Protein AF-A0A7Y6QL72-F1 (afdb_monomer_lite)

Structure (mmCIF, N/CA/C/O backbone):
data_AF-A0A7Y6QL72-F1
#
_entry.id   AF-A0A7Y6QL72-F1
#
loop_
_atom_site.group_PDB
_atom_site.id
_atom_site.type_symbol
_atom_site.label_atom_id
_atom_site.label_alt_id
_atom_site.label_comp_id
_atom_site.label_asym_id
_atom_site.label_entity_id
_atom_site.label_seq_id
_atom_site.pdbx_PDB_ins_code
_atom_site.Cartn_x
_atom_site.Cartn_y
_atom_site.Cartn_z
_atom_site.occupancy
_atom_site.B_iso_or_equiv
_atom_site.auth_seq_id
_atom_site.auth_comp_id
_atom_site.auth_asym_id
_atom_site.auth_atom_id
_atom_site.pdbx_PDB_model_num
ATOM 1 N N . MET A 1 1 ? -17.800 8.953 62.921 1.00 77.06 1 MET A N 1
ATOM 2 C CA . MET A 1 1 ? -18.820 8.372 62.031 1.00 77.06 1 MET A CA 1
ATOM 3 C C . MET A 1 1 ? -20.168 8.991 62.327 1.00 77.06 1 MET A C 1
ATOM 5 O O . MET A 1 1 ? -20.870 8.577 63.242 1.00 77.06 1 MET A O 1
ATOM 9 N N . THR A 1 2 ? -20.476 10.042 61.578 1.00 96.38 2 THR A N 1
ATOM 10 C CA . THR A 1 2 ? -21.718 10.819 61.623 1.00 96.38 2 THR A CA 1
ATOM 11 C C . THR A 1 2 ? -22.537 10.579 60.353 1.00 96.38 2 THR A C 1
ATOM 13 O O . THR A 1 2 ? -22.007 10.120 59.341 1.00 96.38 2 THR A O 1
ATOM 16 N N . LEU A 1 3 ? -23.832 10.913 60.375 1.00 88.50 3 LEU A N 1
ATOM 17 C CA . LEU A 1 3 ? -24.702 10.794 59.197 1.00 88.50 3 LEU A CA 1
ATOM 18 C C . LEU A 1 3 ? -24.156 11.595 58.000 1.00 88.50 3 LEU A C 1
ATOM 20 O O . LEU A 1 3 ? -24.228 11.126 56.868 1.00 88.50 3 LEU A O 1
ATOM 24 N N . VAL A 1 4 ? -23.543 12.758 58.253 1.00 93.75 4 VAL A N 1
ATOM 25 C CA . VAL A 1 4 ? -22.937 13.589 57.202 1.00 93.75 4 VAL A CA 1
ATOM 26 C C . VAL A 1 4 ? -21.701 12.936 56.573 1.00 93.75 4 VAL A C 1
ATOM 28 O O . VAL A 1 4 ? -21.557 12.981 55.355 1.00 93.75 4 VAL A O 1
ATOM 31 N N . GLU A 1 5 ? -20.857 12.253 57.355 1.00 93.94 5 GLU A N 1
ATOM 32 C CA . GLU A 1 5 ? -19.706 11.506 56.816 1.00 93.94 5 GLU A CA 1
ATOM 33 C C . GLU A 1 5 ? -20.151 10.389 55.860 1.00 93.94 5 GLU A C 1
ATOM 35 O O . GLU A 1 5 ? -19.559 10.219 54.795 1.00 93.94 5 GLU A O 1
ATOM 40 N N . LEU A 1 6 ? -21.221 9.662 56.199 1.00 91.50 6 LEU A N 1
ATOM 41 C CA . LEU A 1 6 ? -21.742 8.573 55.365 1.00 91.50 6 LEU A CA 1
ATOM 42 C C . LEU A 1 6 ? -22.313 9.092 54.036 1.00 91.50 6 LEU A C 1
ATOM 44 O O . LEU A 1 6 ? -22.075 8.501 52.982 1.00 91.50 6 LEU A O 1
ATOM 48 N N . VAL A 1 7 ? -23.019 10.225 54.076 1.00 93.62 7 VAL A N 1
ATOM 49 C CA . VAL A 1 7 ? -23.587 10.870 52.883 1.00 93.62 7 VAL A CA 1
ATOM 50 C C . VAL A 1 7 ? -22.487 11.372 51.946 1.00 93.62 7 VAL A C 1
ATOM 52 O O . VAL A 1 7 ? -22.557 11.154 50.738 1.00 93.62 7 VAL A O 1
ATOM 55 N N . VAL A 1 8 ? -21.439 12.000 52.481 1.00 94.31 8 VAL A N 1
ATOM 56 C CA . VAL A 1 8 ? -20.317 12.479 51.660 1.00 94.31 8 VAL A CA 1
ATOM 57 C C . VAL A 1 8 ? -19.545 11.303 51.051 1.00 94.31 8 VAL A C 1
ATOM 59 O O . VAL A 1 8 ? -19.192 11.354 49.873 1.00 94.31 8 VAL A O 1
ATOM 62 N N . ALA A 1 9 ? -19.359 10.206 51.792 1.00 93.88 9 ALA A N 1
ATOM 63 C CA . ALA A 1 9 ? -18.692 9.009 51.282 1.00 93.88 9 ALA A CA 1
ATOM 64 C C . ALA A 1 9 ? -19.430 8.379 50.084 1.00 93.88 9 ALA A C 1
ATOM 66 O O . ALA A 1 9 ? -18.799 8.087 49.066 1.00 93.88 9 ALA A O 1
ATOM 67 N N . MET A 1 10 ? -20.759 8.217 50.151 1.00 92.19 10 MET A N 1
ATOM 68 C CA . MET A 1 10 ? -21.526 7.665 49.022 1.00 92.19 10 MET A CA 1
ATOM 69 C C . MET A 1 10 ? -21.508 8.585 47.793 1.00 92.19 10 MET A C 1
ATOM 71 O O . MET A 1 10 ? -21.433 8.094 46.667 1.00 92.19 10 MET A O 1
ATOM 75 N N . VAL A 1 11 ? -21.517 9.909 47.995 1.00 95.88 11 VAL A N 1
ATOM 76 C CA . VAL A 1 11 ? -21.434 10.884 46.898 1.00 95.88 11 VAL A CA 1
ATOM 77 C C . VAL A 1 11 ? -20.092 10.758 46.184 1.00 95.88 11 VAL A C 1
ATOM 79 O O . VAL A 1 11 ? -20.079 10.626 44.962 1.00 95.88 11 VAL A O 1
ATOM 82 N N . ILE A 1 12 ? -18.981 10.723 46.929 1.00 95.31 12 ILE A N 1
ATOM 83 C CA . ILE A 1 12 ? -17.627 10.593 46.366 1.00 95.31 12 ILE A CA 1
ATOM 84 C C . ILE A 1 12 ? -17.487 9.294 45.565 1.00 95.31 12 ILE A C 1
ATOM 86 O O . ILE A 1 12 ? -16.970 9.317 44.446 1.00 95.31 12 ILE A O 1
ATOM 90 N N . ILE A 1 13 ? -17.972 8.168 46.096 1.00 95.31 13 ILE A N 1
ATOM 91 C CA . ILE A 1 13 ? -17.936 6.882 45.384 1.00 95.31 13 ILE A CA 1
ATOM 92 C C . ILE A 1 13 ? -18.795 6.947 44.113 1.00 95.31 13 ILE A C 1
ATOM 94 O O . ILE A 1 13 ? -18.364 6.466 43.067 1.00 95.31 13 ILE A O 1
ATOM 98 N N . GLY A 1 14 ? -19.962 7.596 44.170 1.00 95.56 14 GLY A N 1
ATOM 99 C CA . GLY A 1 14 ? -20.851 7.776 43.023 1.00 95.56 14 GLY A CA 1
ATOM 100 C C . GLY A 1 14 ? -20.203 8.545 41.868 1.00 95.56 14 GLY A C 1
ATOM 101 O O . GLY A 1 14 ? -20.188 8.050 40.740 1.00 95.56 14 GLY A O 1
ATOM 102 N N . VAL A 1 15 ? -19.610 9.717 42.135 1.00 94.38 15 VAL A N 1
ATOM 103 C CA . VAL A 1 15 ? -18.913 10.483 41.080 1.00 94.38 15 VAL A CA 1
ATOM 104 C C . VAL A 1 15 ? -17.644 9.785 40.592 1.00 94.38 15 VAL A C 1
ATOM 106 O O . VAL A 1 15 ? -17.348 9.830 39.398 1.00 94.38 15 VAL A O 1
ATOM 109 N N . SER A 1 16 ? -16.932 9.077 41.473 1.00 95.31 16 SER A N 1
ATOM 110 C CA . SER A 1 16 ? -15.744 8.302 41.089 1.00 95.31 16 SER A CA 1
ATOM 111 C C . SER A 1 16 ? -16.103 7.161 40.134 1.00 95.31 16 SER A C 1
ATOM 113 O O . SER A 1 16 ? -15.466 6.996 39.095 1.00 95.31 16 SER A O 1
ATOM 115 N N . LEU A 1 17 ? -17.161 6.403 40.440 1.00 94.44 17 LEU A N 1
ATOM 116 C CA . LEU A 1 17 ? -17.626 5.299 39.602 1.00 94.44 17 LEU A CA 1
ATOM 117 C C . LEU A 1 17 ? -18.143 5.791 38.243 1.00 94.44 17 LEU A C 1
ATOM 119 O O . LEU A 1 17 ? -17.831 5.186 37.218 1.00 94.44 17 LEU A O 1
ATOM 123 N N . ALA A 1 18 ?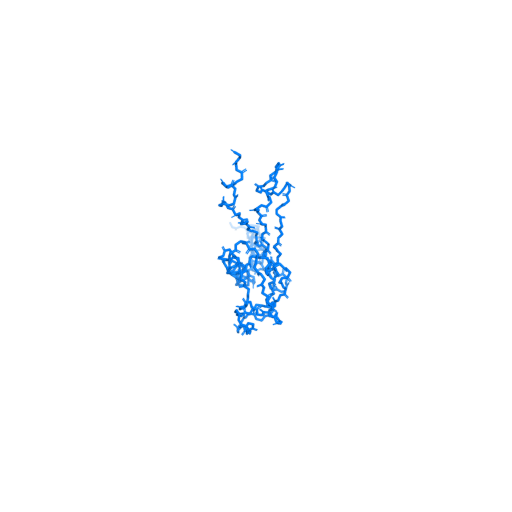 -18.872 6.911 38.214 1.00 93.56 18 ALA A N 1
ATOM 124 C CA . ALA A 1 18 ? -19.322 7.530 36.966 1.00 93.56 18 ALA A CA 1
ATOM 125 C C . ALA A 1 18 ? -18.138 7.935 36.065 1.00 93.56 18 ALA A C 1
ATOM 127 O O . ALA A 1 18 ? -18.172 7.710 34.851 1.00 93.56 18 ALA A O 1
ATOM 128 N N . GLY A 1 19 ? -17.061 8.464 36.657 1.00 91.81 19 GLY A N 1
ATOM 129 C CA . GLY A 1 19 ? -15.823 8.775 35.940 1.00 91.81 19 GLY A CA 1
ATOM 130 C C . GLY A 1 19 ? -15.151 7.535 35.338 1.00 91.81 19 GLY A C 1
ATOM 131 O O . GLY A 1 19 ? -14.802 7.536 34.156 1.00 91.81 19 GLY A O 1
ATOM 132 N N . VAL A 1 20 ? -15.028 6.450 36.112 1.00 93.00 20 VAL A N 1
ATOM 133 C CA . VAL A 1 20 ? -14.416 5.186 35.652 1.00 93.00 20 VAL A CA 1
ATOM 134 C C . VAL A 1 20 ? -15.220 4.545 34.521 1.00 93.00 20 VAL A C 1
ATOM 136 O O . VAL A 1 20 ? -14.642 4.142 33.513 1.00 93.00 20 VAL A O 1
ATOM 139 N N . LEU A 1 21 ? -16.548 4.484 34.649 1.00 89.06 21 LEU A N 1
ATOM 140 C CA . LEU A 1 21 ? -17.418 3.912 33.617 1.00 89.06 21 LEU A CA 1
ATOM 141 C C . LEU A 1 21 ? -17.337 4.700 32.301 1.00 89.06 21 LEU A C 1
ATOM 143 O O . LEU A 1 21 ? -17.309 4.099 31.228 1.00 89.06 21 LEU A O 1
ATOM 147 N N . THR A 1 22 ? -17.224 6.029 32.378 1.00 90.38 22 THR A N 1
ATOM 148 C CA . THR A 1 22 ? -17.048 6.887 31.195 1.00 90.38 22 THR A CA 1
ATOM 149 C C . THR A 1 22 ? -15.713 6.606 30.496 1.00 90.38 22 THR A C 1
ATOM 151 O O . THR A 1 22 ? -15.675 6.418 29.280 1.00 90.38 22 THR A O 1
ATOM 154 N N . ALA A 1 23 ? -14.616 6.504 31.253 1.00 84.69 23 ALA A N 1
ATOM 155 C CA . ALA A 1 23 ? -13.307 6.154 30.699 1.00 84.69 23 ALA A CA 1
ATOM 156 C C . ALA A 1 23 ? -13.295 4.745 30.071 1.00 84.69 23 ALA A C 1
ATOM 158 O O . ALA A 1 23 ? -12.746 4.554 28.984 1.00 84.69 23 ALA A O 1
ATOM 159 N N . PHE A 1 24 ? -13.949 3.772 30.715 1.00 84.81 24 PHE A N 1
ATOM 160 C CA . PHE A 1 24 ? -14.048 2.394 30.225 1.00 84.81 24 PHE A CA 1
ATOM 161 C C . PHE A 1 24 ? -14.883 2.278 28.939 1.00 84.81 24 PHE A C 1
ATOM 163 O O . PHE A 1 24 ? -14.503 1.565 28.006 1.00 84.81 24 PHE A O 1
ATOM 170 N N . SER A 1 25 ? -15.994 3.016 28.856 1.00 80.56 25 SER A N 1
ATOM 171 C CA . SER A 1 25 ? -16.827 3.081 27.651 1.00 80.56 25 SER A CA 1
ATOM 172 C C . SER A 1 25 ? -16.036 3.622 26.458 1.00 80.56 25 SER A C 1
ATOM 174 O O . SER A 1 25 ? -16.055 3.025 25.382 1.00 80.56 25 SER A O 1
ATOM 176 N N . ASN A 1 26 ? -15.273 4.701 26.658 1.00 77.88 26 ASN A N 1
ATOM 177 C CA . ASN A 1 26 ? -14.446 5.286 25.601 1.00 77.88 26 ASN A CA 1
ATOM 178 C C . ASN A 1 26 ? -13.379 4.300 25.096 1.00 77.88 26 ASN A C 1
ATOM 180 O O . ASN A 1 26 ? -13.229 4.131 23.887 1.00 77.88 26 ASN A O 1
ATOM 184 N N . ALA A 1 27 ? -12.703 3.587 26.001 1.00 70.88 27 ALA A N 1
ATOM 185 C CA . ALA A 1 27 ? -11.704 2.579 25.639 1.00 70.88 27 ALA A CA 1
ATOM 186 C C . ALA A 1 27 ? -12.295 1.385 24.857 1.00 70.88 27 ALA A C 1
ATOM 188 O O . ALA A 1 27 ? -11.633 0.822 23.985 1.00 70.88 27 ALA A O 1
ATOM 189 N N . SER A 1 28 ? -13.550 1.012 25.126 1.00 68.38 28 SER A N 1
ATOM 190 C CA . SER A 1 28 ? -14.226 -0.088 24.423 1.00 68.38 28 SER A CA 1
ATOM 191 C C . SER A 1 28 ? -14.625 0.295 22.991 1.00 68.38 28 SER A C 1
ATOM 193 O O . SER A 1 28 ? -14.524 -0.525 22.080 1.00 68.38 28 SER A O 1
ATOM 195 N N . THR A 1 29 ? -15.030 1.549 22.761 1.00 63.12 29 THR A N 1
ATOM 196 C CA . THR A 1 29 ? -15.474 2.008 21.429 1.00 63.12 29 THR A CA 1
ATOM 197 C C . THR A 1 29 ? -14.348 2.122 20.400 1.00 63.12 29 THR A C 1
ATOM 199 O O . THR A 1 29 ? -14.554 1.774 19.241 1.00 63.12 29 THR A O 1
ATOM 202 N N . THR A 1 30 ? -13.137 2.519 20.801 1.00 64.50 30 THR A N 1
ATOM 203 C CA . THR A 1 30 ? -11.967 2.598 19.905 1.00 64.50 30 THR A CA 1
ATOM 204 C C . THR A 1 30 ? -11.346 1.234 19.577 1.00 64.50 30 THR A C 1
ATOM 206 O O . THR A 1 30 ? -10.428 1.160 18.763 1.00 64.50 30 THR A O 1
ATOM 209 N N . SER A 1 31 ? -11.842 0.150 20.184 1.00 56.91 31 SER A N 1
ATOM 210 C CA . SER A 1 31 ? -11.241 -1.190 20.128 1.00 56.91 31 SER A CA 1
ATOM 211 C C . SER A 1 31 ? -11.875 -2.141 19.107 1.00 56.91 31 SER A C 1
ATOM 213 O O . SER A 1 31 ? -11.507 -3.312 19.068 1.00 56.91 31 SER A O 1
ATOM 215 N N . THR A 1 32 ? -12.840 -1.700 18.299 1.00 59.69 32 THR A N 1
ATOM 216 C CA . THR A 1 32 ? -13.667 -2.640 17.522 1.00 59.69 32 THR A CA 1
ATOM 217 C C . THR A 1 32 ? -13.037 -3.178 16.244 1.00 59.69 32 THR A C 1
ATOM 219 O O . THR A 1 32 ?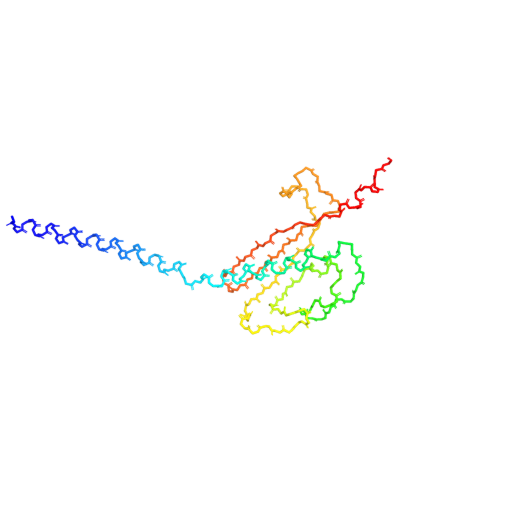 -13.572 -4.152 15.725 1.00 59.69 32 THR A O 1
ATOM 222 N N . ASP A 1 33 ? -11.896 -2.658 15.768 1.00 73.38 33 ASP A N 1
ATOM 223 C CA . ASP A 1 33 ? -11.265 -3.282 14.597 1.00 73.38 33 ASP A CA 1
ATOM 224 C C . ASP A 1 33 ? -9.727 -3.207 14.473 1.00 73.38 33 ASP A C 1
ATOM 226 O O . ASP A 1 33 ? -9.173 -2.741 13.470 1.00 73.38 33 ASP A O 1
ATOM 230 N N . PRO A 1 34 ? -8.975 -3.685 15.481 1.00 82.19 34 PRO A N 1
ATOM 231 C CA . PRO A 1 34 ? -7.525 -3.811 15.357 1.00 82.19 34 PRO A CA 1
ATOM 232 C C . PRO A 1 34 ? -7.113 -4.818 14.268 1.00 82.19 34 PRO A C 1
ATOM 234 O O . PRO A 1 34 ? -6.006 -4.717 13.740 1.00 82.19 34 PRO A O 1
ATOM 237 N N . MET A 1 35 ? -7.977 -5.777 13.918 1.00 88.25 35 MET A N 1
ATOM 238 C CA . MET A 1 35 ? -7.681 -6.806 12.923 1.00 88.25 35 MET A CA 1
ATOM 239 C C . MET A 1 35 ? -7.714 -6.238 11.501 1.00 88.25 35 MET A C 1
ATOM 241 O O . MET A 1 35 ? -6.733 -6.408 10.776 1.00 88.25 35 MET A O 1
ATOM 245 N N . VAL A 1 36 ? -8.770 -5.510 11.115 1.00 91.19 36 VAL A N 1
ATOM 246 C CA . VAL A 1 36 ? -8.869 -4.917 9.773 1.00 91.19 36 VAL A CA 1
ATOM 247 C C . VAL A 1 36 ? -7.750 -3.913 9.543 1.00 91.19 36 VAL A C 1
ATOM 249 O O . VAL A 1 36 ? -7.182 -3.911 8.455 1.00 91.19 36 VAL A O 1
ATOM 252 N N . ILE A 1 37 ? -7.353 -3.133 10.557 1.00 90.56 37 ILE A N 1
ATOM 253 C CA . ILE A 1 37 ? -6.211 -2.210 10.445 1.00 90.56 37 ILE A CA 1
ATOM 254 C C . ILE A 1 37 ? -4.920 -2.973 10.123 1.00 90.56 37 ILE A C 1
ATOM 256 O O . ILE A 1 37 ? -4.196 -2.609 9.199 1.00 90.56 37 ILE A O 1
ATOM 260 N N . LYS A 1 38 ? -4.632 -4.060 10.848 1.00 93.69 38 LYS A N 1
ATOM 261 C CA . LYS A 1 38 ? -3.449 -4.884 10.562 1.00 93.69 38 LYS A CA 1
ATOM 262 C C . LYS A 1 38 ? -3.516 -5.517 9.179 1.00 93.69 38 LYS A C 1
ATOM 264 O O . LYS A 1 38 ? -2.496 -5.596 8.505 1.00 93.69 38 LYS A O 1
ATOM 269 N N . GLN A 1 39 ? -4.706 -5.906 8.746 1.00 95.25 39 GLN A N 1
ATOM 270 C CA . GLN A 1 39 ? -4.923 -6.517 7.446 1.00 95.25 39 GLN A CA 1
ATOM 271 C C . GLN A 1 39 ? -4.748 -5.517 6.296 1.00 95.25 39 GLN A C 1
ATOM 273 O O . GLN A 1 39 ? -4.015 -5.826 5.362 1.00 95.25 39 GLN A O 1
ATOM 278 N N . VAL A 1 40 ? -5.318 -4.303 6.368 1.00 96.00 40 VAL A N 1
ATOM 279 C CA . VAL A 1 40 ? -5.093 -3.270 5.333 1.00 96.00 40 VAL A CA 1
ATOM 280 C C . VAL A 1 40 ? -3.619 -2.873 5.248 1.00 96.00 40 VAL A C 1
ATOM 282 O O . VAL A 1 40 ? -3.113 -2.673 4.146 1.00 96.00 40 VAL A O 1
ATOM 285 N N . THR A 1 41 ? -2.911 -2.814 6.382 1.00 96.38 41 THR A N 1
ATOM 286 C CA . THR A 1 41 ? -1.468 -2.548 6.398 1.00 96.38 41 THR A CA 1
ATOM 287 C C . THR A 1 41 ? -0.683 -3.691 5.760 1.00 96.38 41 THR A C 1
ATOM 289 O O . THR A 1 41 ? 0.097 -3.433 4.851 1.00 96.38 41 THR A O 1
ATOM 292 N N . ALA A 1 42 ? -0.932 -4.943 6.155 1.00 96.69 42 ALA A N 1
ATOM 293 C CA . ALA A 1 42 ? -0.228 -6.101 5.603 1.00 96.69 42 ALA A CA 1
ATOM 294 C C . ALA A 1 42 ? -0.463 -6.265 4.090 1.00 96.69 42 ALA A C 1
ATOM 296 O O . ALA A 1 42 ? 0.465 -6.577 3.349 1.00 96.69 42 ALA A O 1
ATOM 297 N N . ILE A 1 43 ? -1.688 -6.008 3.613 1.00 97.31 43 ILE A N 1
ATOM 298 C CA . ILE A 1 43 ? -2.008 -6.018 2.178 1.00 97.31 43 ILE A CA 1
ATOM 299 C C . ILE A 1 43 ? -1.236 -4.911 1.448 1.00 97.31 43 ILE A C 1
ATOM 301 O O . ILE A 1 43 ? -0.678 -5.160 0.380 1.00 97.31 43 ILE A O 1
ATOM 305 N N . ALA A 1 44 ? -1.184 -3.698 2.009 1.00 98.12 44 ALA A N 1
ATOM 306 C CA . ALA A 1 44 ? -0.473 -2.583 1.388 1.00 98.12 44 ALA A CA 1
ATOM 307 C C . ALA A 1 44 ? 1.038 -2.830 1.325 1.00 98.12 44 ALA A C 1
ATOM 309 O O . ALA A 1 44 ? 1.659 -2.554 0.301 1.00 98.12 44 ALA A O 1
ATOM 310 N N . GLU A 1 45 ? 1.618 -3.372 2.397 1.00 97.94 45 GLU A N 1
ATOM 311 C CA . GLU A 1 45 ? 3.031 -3.749 2.464 1.00 97.94 45 GLU A CA 1
ATOM 312 C C . GLU A 1 45 ? 3.359 -4.861 1.466 1.00 97.94 45 GLU A C 1
ATOM 314 O O . GLU A 1 45 ? 4.322 -4.727 0.717 1.00 97.94 45 GLU A O 1
ATOM 319 N N . GLY A 1 46 ? 2.529 -5.906 1.385 1.00 97.38 46 GLY A N 1
ATOM 320 C CA . GLY A 1 46 ? 2.714 -6.992 0.420 1.00 97.38 46 GLY A CA 1
ATOM 321 C C . GLY A 1 46 ? 2.644 -6.510 -1.031 1.00 97.38 46 GLY A C 1
ATOM 322 O O . GLY A 1 46 ? 3.529 -6.819 -1.826 1.00 97.38 46 GLY A O 1
ATOM 323 N N . MET A 1 47 ? 1.647 -5.684 -1.369 1.00 97.88 47 MET A N 1
ATOM 324 C CA . MET A 1 47 ? 1.551 -5.073 -2.701 1.00 97.88 47 MET A CA 1
ATOM 325 C C . MET A 1 47 ? 2.746 -4.153 -2.985 1.00 97.88 47 MET A C 1
ATOM 327 O O . MET A 1 47 ? 3.297 -4.157 -4.083 1.00 97.88 47 MET A O 1
ATOM 331 N N . MET A 1 48 ? 3.186 -3.368 -2.000 1.00 98.25 48 MET A N 1
ATOM 332 C CA . MET A 1 48 ? 4.362 -2.520 -2.163 1.00 98.25 48 MET A CA 1
ATOM 333 C C . MET A 1 48 ? 5.637 -3.338 -2.378 1.00 98.25 48 MET A C 1
ATOM 335 O O . MET A 1 48 ? 6.463 -2.947 -3.199 1.00 98.25 48 MET A O 1
ATOM 339 N N . GLU A 1 49 ? 5.809 -4.454 -1.672 1.00 97.50 49 GLU A N 1
ATOM 340 C CA . GLU A 1 49 ? 6.945 -5.356 -1.854 1.00 97.50 49 GLU A CA 1
ATOM 341 C C . GLU A 1 49 ? 6.954 -5.973 -3.258 1.00 97.50 49 GLU A C 1
ATOM 343 O O . GLU A 1 49 ? 8.011 -6.033 -3.889 1.00 97.50 49 GLU A O 1
ATOM 348 N N . GLU A 1 50 ? 5.788 -6.379 -3.765 1.00 96.88 50 GLU A N 1
ATOM 349 C CA . GLU A 1 50 ? 5.617 -6.881 -5.131 1.00 96.88 50 GLU A CA 1
ATOM 350 C C . GLU A 1 50 ? 6.078 -5.831 -6.154 1.00 96.88 50 GLU A C 1
ATOM 352 O O . GLU A 1 50 ? 7.006 -6.081 -6.928 1.00 96.88 50 GLU A O 1
ATOM 357 N N . ILE A 1 51 ? 5.530 -4.612 -6.076 1.00 97.06 51 ILE A N 1
ATOM 358 C CA . ILE A 1 51 ? 5.900 -3.503 -6.967 1.00 97.06 51 ILE A CA 1
ATOM 359 C C . ILE A 1 51 ? 7.396 -3.197 -6.836 1.00 97.06 51 ILE A C 1
ATOM 361 O O . ILE A 1 51 ? 8.109 -3.087 -7.828 1.00 97.06 51 ILE A O 1
ATOM 365 N N . GLN A 1 52 ? 7.935 -3.095 -5.619 1.00 95.50 52 GLN A N 1
ATOM 366 C CA . GLN A 1 52 ? 9.345 -2.756 -5.405 1.00 95.50 52 GLN A CA 1
ATOM 367 C C . GLN A 1 52 ? 10.341 -3.817 -5.898 1.00 95.50 52 GLN A C 1
ATOM 369 O O . GLN A 1 52 ? 11.532 -3.518 -6.010 1.00 95.50 52 GLN A O 1
ATOM 374 N N . ARG A 1 53 ? 9.893 -5.028 -6.230 1.00 94.56 53 ARG A N 1
ATOM 375 C CA . ARG A 1 53 ? 10.745 -6.062 -6.833 1.00 94.56 53 ARG A CA 1
ATOM 376 C C . ARG A 1 53 ? 10.754 -6.024 -8.355 1.00 94.56 53 ARG A C 1
ATOM 378 O O . ARG A 1 53 ? 11.635 -6.634 -8.956 1.00 94.56 53 ARG A O 1
ATOM 385 N N . MET A 1 54 ? 9.844 -5.277 -8.974 1.00 94.81 54 MET A N 1
ATOM 386 C CA . MET A 1 54 ? 9.771 -5.216 -10.427 1.00 94.81 54 MET A CA 1
ATOM 387 C C . MET A 1 54 ? 10.916 -4.397 -11.045 1.00 94.81 54 MET A C 1
ATOM 389 O O . MET A 1 54 ? 11.434 -3.458 -10.408 1.00 94.81 54 MET A O 1
ATOM 393 N N . PRO A 1 55 ? 11.329 -4.746 -12.279 1.00 93.88 55 PRO A N 1
ATOM 394 C CA . PRO A 1 55 ? 12.218 -3.938 -13.104 1.00 93.88 55 PRO A CA 1
ATOM 395 C C . PRO A 1 55 ? 11.741 -2.491 -13.227 1.00 93.88 55 PRO A C 1
ATOM 397 O O . PRO A 1 55 ? 10.552 -2.214 -13.328 1.00 93.88 55 PRO A O 1
ATOM 400 N N . PHE A 1 56 ? 12.687 -1.550 -13.220 1.00 92.81 56 PHE A N 1
ATOM 401 C CA . PHE A 1 56 ? 12.363 -0.125 -13.335 1.00 92.81 56 PHE A CA 1
ATOM 402 C C . PHE A 1 56 ? 12.033 0.295 -14.771 1.00 92.81 56 PHE A C 1
ATOM 404 O O . PHE A 1 56 ? 11.203 1.175 -14.982 1.00 92.81 56 PHE A O 1
ATOM 411 N N . ALA A 1 57 ? 12.758 -0.261 -15.743 1.00 91.12 57 ALA A N 1
ATOM 412 C CA . ALA A 1 57 ? 12.629 0.120 -17.140 1.00 91.12 57 ALA A CA 1
ATOM 413 C C . ALA A 1 57 ? 11.342 -0.460 -17.722 1.00 91.12 57 ALA A C 1
ATOM 415 O O . ALA A 1 57 ? 11.104 -1.656 -17.578 1.00 91.12 57 ALA A O 1
ATOM 416 N N . ALA A 1 58 ? 10.571 0.395 -18.390 1.00 91.75 58 ALA A N 1
ATOM 417 C CA . ALA A 1 58 ? 9.328 -0.004 -19.022 1.00 91.75 58 ALA A CA 1
ATOM 418 C C . ALA A 1 58 ? 9.582 -1.027 -20.135 1.00 91.75 58 ALA A C 1
ATOM 420 O O . ALA A 1 58 ? 10.474 -0.826 -20.970 1.00 91.75 58 ALA A O 1
ATOM 421 N N . GLN A 1 59 ? 8.791 -2.091 -20.171 1.00 92.81 59 GLN A N 1
ATOM 422 C CA . GLN A 1 59 ? 8.858 -3.133 -21.176 1.00 92.81 59 GLN A CA 1
ATOM 423 C C . GLN A 1 59 ? 7.454 -3.465 -21.675 1.00 92.81 59 GLN A C 1
ATOM 425 O O . GLN A 1 59 ? 6.581 -3.860 -20.922 1.00 92.81 59 GLN A O 1
ATOM 430 N N . SER A 1 60 ? 7.261 -3.397 -22.992 1.00 94.00 60 SER A N 1
ATOM 431 C CA . SER A 1 60 ? 5.965 -3.707 -23.599 1.00 94.00 60 SER A CA 1
ATOM 432 C C . SER A 1 60 ? 5.471 -5.113 -23.234 1.00 94.00 60 SER A C 1
ATOM 434 O O . SER A 1 60 ? 6.173 -6.106 -23.438 1.00 94.00 60 SER A O 1
ATOM 436 N N . ASN A 1 61 ? 4.229 -5.186 -22.779 1.00 93.00 61 ASN A N 1
ATOM 437 C CA . ASN A 1 61 ? 3.448 -6.390 -22.516 1.00 93.00 61 ASN A CA 1
ATOM 438 C C . ASN A 1 61 ? 1.966 -6.127 -22.795 1.00 93.00 61 ASN A C 1
ATOM 440 O O . ASN A 1 61 ? 1.505 -4.986 -22.821 1.00 93.00 61 ASN A O 1
ATOM 444 N N . ASP A 1 62 ? 1.216 -7.211 -22.971 1.00 91.88 62 ASP A N 1
ATOM 445 C CA . ASP A 1 62 ? -0.237 -7.155 -22.923 1.00 91.88 62 ASP A CA 1
ATOM 446 C C . ASP A 1 62 ? -0.673 -7.268 -21.460 1.00 91.88 62 ASP A C 1
ATOM 448 O O . ASP A 1 62 ? -0.460 -8.299 -20.807 1.00 91.88 62 ASP A O 1
ATOM 452 N N . LEU A 1 63 ? -1.271 -6.199 -20.932 1.00 88.81 63 LEU A N 1
ATOM 453 C CA . LEU A 1 63 ? -1.867 -6.229 -19.599 1.00 88.81 63 LEU A CA 1
ATOM 454 C C . LEU A 1 63 ? -3.047 -7.211 -19.598 1.00 88.81 63 LEU A C 1
ATOM 456 O O . LEU A 1 63 ? -3.830 -7.245 -20.556 1.00 88.81 63 LEU A O 1
ATOM 460 N N . PRO A 1 64 ? -3.194 -8.023 -18.543 1.00 88.62 64 PRO A N 1
ATOM 461 C CA . PRO A 1 64 ? -4.250 -9.006 -18.488 1.00 88.62 64 PRO A CA 1
ATOM 462 C C . PRO A 1 64 ? -5.595 -8.297 -18.280 1.00 88.62 64 PRO A C 1
ATOM 464 O O . PRO A 1 64 ? -5.686 -7.209 -17.708 1.00 88.62 64 PRO A O 1
ATOM 467 N N . ALA A 1 65 ? -6.675 -8.929 -18.734 1.00 77.81 65 ALA A N 1
ATOM 468 C CA . ALA A 1 65 ? -8.012 -8.478 -18.374 1.00 77.81 65 ALA A CA 1
ATOM 469 C C . ALA A 1 65 ? -8.277 -8.749 -16.879 1.00 77.81 65 ALA A C 1
ATOM 471 O O . ALA A 1 65 ? -7.808 -9.744 -16.324 1.00 77.81 65 ALA A O 1
ATOM 472 N N . ASN A 1 66 ? -9.115 -7.918 -16.252 1.00 85.19 66 ASN A N 1
ATOM 473 C CA . ASN A 1 66 ? -9.477 -7.989 -14.829 1.00 85.19 6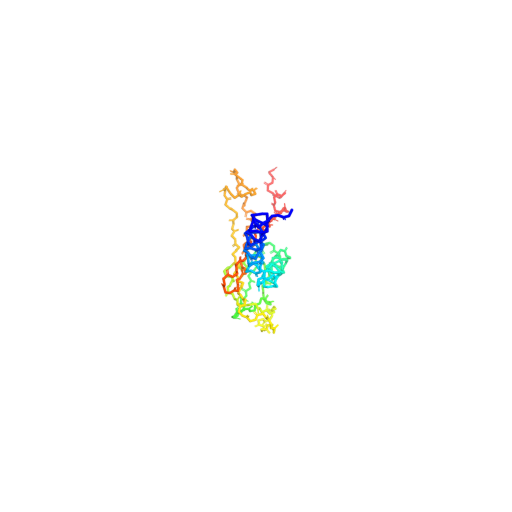6 ASN A CA 1
ATOM 474 C C . ASN A 1 66 ? -8.316 -7.609 -13.886 1.00 85.19 66 ASN A C 1
ATOM 476 O O . ASN A 1 66 ? -7.544 -6.708 -14.182 1.00 85.19 66 ASN A O 1
ATOM 480 N N . CYS A 1 67 ? -8.253 -8.246 -12.715 1.00 94.06 67 CYS A N 1
ATOM 481 C CA . CYS A 1 67 ? -7.345 -7.907 -11.617 1.00 94.06 67 CYS A CA 1
ATOM 482 C C . CYS A 1 67 ? -6.111 -8.818 -11.522 1.00 94.06 67 CYS A C 1
ATOM 484 O O . CYS A 1 67 ? -5.438 -8.836 -10.492 1.00 94.06 67 CYS A O 1
ATOM 486 N N . ALA A 1 68 ? -5.832 -9.601 -12.567 1.00 95.38 68 ALA A N 1
ATOM 487 C CA . ALA A 1 68 ? -4.608 -10.389 -12.650 1.00 95.38 68 ALA A CA 1
ATOM 488 C C . ALA A 1 68 ? -3.384 -9.473 -12.825 1.00 95.38 68 ALA A C 1
ATOM 490 O O . ALA A 1 68 ? -3.499 -8.337 -13.281 1.00 95.38 68 ALA A O 1
ATOM 491 N N . ARG A 1 69 ? -2.214 -9.968 -12.425 1.00 95.75 69 ARG A N 1
ATOM 492 C CA . ARG A 1 69 ? -0.918 -9.273 -12.507 1.00 95.75 69 ARG A CA 1
ATOM 493 C C . ARG A 1 69 ? 0.194 -10.203 -12.997 1.00 95.75 69 ARG A C 1
ATOM 495 O O . ARG A 1 69 ? 1.373 -9.923 -12.830 1.00 95.75 69 ARG A O 1
ATOM 502 N N . ASP A 1 70 ? -0.169 -11.334 -13.588 1.00 93.75 70 ASP A N 1
ATOM 503 C CA . ASP A 1 70 ? 0.753 -12.375 -14.041 1.00 93.75 70 ASP A CA 1
ATOM 504 C C . ASP A 1 70 ? 1.581 -11.969 -15.264 1.00 93.75 70 ASP A C 1
ATOM 506 O O . ASP A 1 70 ? 2.683 -12.485 -15.447 1.00 93.75 70 ASP A O 1
ATOM 510 N N . THR A 1 71 ? 1.096 -11.022 -16.071 1.00 94.62 71 THR A N 1
ATOM 511 C CA . THR A 1 71 ? 1.863 -10.451 -17.188 1.00 94.62 71 THR A CA 1
ATOM 512 C C . THR A 1 71 ? 2.612 -9.168 -16.832 1.00 94.62 71 THR A C 1
ATOM 514 O O . THR A 1 71 ? 3.356 -8.669 -17.678 1.00 94.62 71 THR A O 1
ATOM 517 N N . TYR A 1 72 ? 2.456 -8.642 -15.609 1.00 96.12 72 TYR A N 1
ATOM 518 C CA . TYR A 1 72 ? 3.108 -7.401 -15.183 1.00 96.12 72 TYR A CA 1
ATOM 519 C C . TYR A 1 72 ? 4.616 -7.626 -15.105 1.00 96.12 72 TYR A C 1
ATOM 521 O O . TYR A 1 72 ? 5.084 -8.538 -14.417 1.00 96.12 72 TYR A O 1
ATOM 529 N N . ASN A 1 73 ? 5.382 -6.809 -15.819 1.00 95.75 73 ASN A N 1
ATOM 530 C CA . ASN A 1 73 ? 6.815 -7.021 -15.997 1.00 95.75 73 ASN A CA 1
ATOM 531 C C . ASN A 1 73 ? 7.668 -5.811 -15.580 1.00 95.75 73 ASN A C 1
ATOM 533 O O . ASN A 1 73 ? 8.891 -5.946 -15.496 1.00 95.75 73 ASN A O 1
ATOM 537 N N . ASP A 1 74 ? 7.048 -4.668 -15.284 1.00 95.44 74 ASP A N 1
ATOM 538 C CA . ASP A 1 74 ? 7.723 -3.458 -14.830 1.00 95.44 74 ASP A CA 1
ATOM 539 C C . ASP A 1 74 ? 6.876 -2.648 -13.827 1.00 95.44 74 ASP A C 1
ATOM 541 O O . ASP A 1 74 ? 5.757 -3.013 -13.463 1.00 95.44 74 ASP A O 1
ATOM 545 N N . LEU A 1 75 ? 7.446 -1.562 -13.293 1.00 95.38 75 LEU A N 1
ATOM 546 C CA . LEU A 1 75 ? 6.774 -0.714 -12.298 1.00 95.38 75 LEU A CA 1
ATOM 547 C C . LEU A 1 75 ? 5.551 0.033 -12.833 1.00 95.38 75 LEU A C 1
ATOM 549 O O . LEU A 1 75 ? 4.630 0.318 -12.070 1.00 95.38 75 LEU A O 1
ATOM 553 N N . GLN A 1 76 ? 5.579 0.431 -14.098 1.00 94.94 76 GLN A N 1
ATOM 554 C CA . GLN A 1 76 ? 4.578 1.293 -14.712 1.00 94.94 76 GLN A CA 1
ATOM 555 C C . GLN A 1 76 ? 3.278 0.538 -14.997 1.00 94.94 76 GLN A C 1
ATOM 557 O O . GLN A 1 76 ? 2.220 1.164 -14.949 1.00 94.94 76 GLN A O 1
ATOM 562 N N . ASP A 1 77 ? 3.330 -0.786 -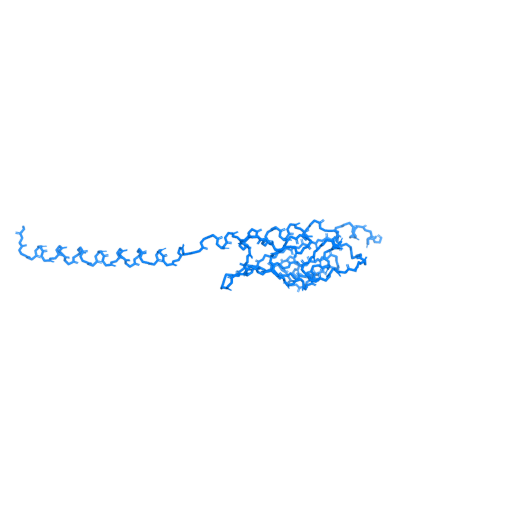15.156 1.00 95.94 77 ASP A N 1
ATOM 563 C CA . ASP A 1 77 ? 2.151 -1.658 -15.296 1.00 95.94 77 ASP A CA 1
ATOM 564 C C . ASP A 1 77 ? 1.165 -1.550 -14.123 1.00 95.94 77 ASP A C 1
ATOM 566 O O . ASP A 1 77 ? -0.046 -1.732 -14.270 1.00 95.94 77 ASP A O 1
ATOM 570 N N . TYR A 1 78 ? 1.665 -1.208 -12.934 1.00 96.62 78 TYR A N 1
ATOM 571 C CA . TYR A 1 78 ? 0.833 -1.026 -11.745 1.00 96.62 78 TYR A CA 1
ATOM 572 C C . TYR A 1 78 ? 0.113 0.324 -11.715 1.00 96.62 78 TYR A C 1
ATOM 574 O O . TYR A 1 78 ? -0.762 0.531 -10.871 1.00 96.62 78 TYR A O 1
ATOM 582 N N . ASN A 1 79 ? 0.461 1.267 -12.594 1.00 96.62 79 ASN A N 1
ATOM 583 C CA . ASN A 1 79 ? -0.154 2.583 -12.579 1.00 96.62 79 ASN A CA 1
ATOM 584 C C . ASN A 1 79 ? -1.629 2.511 -12.999 1.00 96.62 79 ASN A C 1
ATOM 586 O O . ASN A 1 79 ? -1.951 2.176 -14.134 1.00 96.62 79 ASN A O 1
ATOM 590 N N . GLY A 1 80 ? -2.528 2.882 -12.087 1.00 95.69 80 GLY A N 1
ATOM 591 C CA . GLY A 1 80 ? -3.970 2.825 -12.322 1.00 95.69 80 GLY A CA 1
ATOM 592 C C . GLY A 1 80 ? -4.607 1.488 -11.943 1.00 95.69 80 GLY A C 1
ATOM 593 O O . GLY A 1 80 ? -5.809 1.323 -12.153 1.00 95.69 80 GLY A O 1
ATOM 594 N N . TYR A 1 81 ? -3.852 0.557 -11.345 1.00 96.44 81 TYR A N 1
ATOM 595 C CA . TYR A 1 81 ? -4.421 -0.661 -10.773 1.00 96.44 81 TYR A CA 1
ATOM 596 C C . TYR A 1 81 ? -5.458 -0.288 -9.705 1.00 96.44 81 TYR A C 1
ATOM 598 O O . TYR A 1 81 ? -5.149 0.442 -8.766 1.00 96.44 81 TYR A O 1
ATOM 606 N N . ASN A 1 82 ? -6.693 -0.765 -9.852 1.00 96.31 82 ASN A N 1
ATOM 607 C CA . ASN A 1 82 ? -7.793 -0.509 -8.923 1.00 96.31 82 ASN A CA 1
ATOM 608 C C . ASN A 1 82 ? -8.706 -1.732 -8.881 1.00 96.31 82 ASN A C 1
ATOM 610 O O . ASN A 1 82 ? -9.560 -1.913 -9.749 1.00 96.31 82 ASN A O 1
ATOM 614 N N . CYS A 1 83 ? -8.486 -2.586 -7.891 1.00 96.00 83 CYS A N 1
ATOM 615 C CA . CYS A 1 83 ? -9.006 -3.942 -7.912 1.00 96.00 83 CYS A CA 1
ATOM 616 C C . CYS A 1 83 ? -9.263 -4.488 -6.508 1.00 96.00 83 CYS A C 1
ATOM 618 O O . CYS A 1 83 ? -8.559 -4.111 -5.566 1.00 96.00 83 CYS A O 1
ATOM 620 N N . PRO A 1 84 ? -10.224 -5.416 -6.342 1.00 96.38 84 PRO A N 1
ATOM 621 C CA . PRO A 1 84 ? -10.305 -6.232 -5.139 1.00 96.38 84 PRO A CA 1
ATOM 622 C C . PRO A 1 84 ? -8.990 -6.974 -4.883 1.00 96.38 84 PRO A C 1
ATOM 624 O O . PRO A 1 84 ? -8.221 -7.237 -5.811 1.00 96.38 84 PRO A O 1
ATOM 627 N N . VAL A 1 85 ? -8.735 -7.349 -3.629 1.00 96.25 85 VAL A N 1
ATOM 628 C CA . VAL A 1 85 ? -7.551 -8.155 -3.308 1.00 96.25 85 VAL A CA 1
ATOM 629 C C . VAL A 1 85 ? -7.702 -9.563 -3.888 1.00 96.25 85 VAL A C 1
ATOM 631 O O . VAL A 1 85 ? -8.585 -10.331 -3.498 1.00 96.25 85 VAL A O 1
ATOM 634 N N . VAL A 1 86 ? -6.806 -9.892 -4.812 1.00 95.69 86 VAL A N 1
ATOM 635 C CA . VAL A 1 86 ? -6.731 -11.164 -5.536 1.00 95.69 86 VAL A CA 1
ATOM 636 C C . VAL A 1 86 ? -5.281 -11.639 -5.604 1.00 95.69 86 VAL A C 1
ATOM 638 O O . VAL A 1 86 ? -4.350 -10.849 -5.403 1.00 95.69 86 VAL A O 1
ATOM 641 N N . ASP A 1 87 ? -5.087 -12.924 -5.889 1.00 93.56 87 ASP A N 1
ATOM 642 C CA . ASP A 1 87 ? -3.761 -13.459 -6.195 1.00 93.56 87 ASP A CA 1
ATOM 643 C C . ASP A 1 87 ? -3.214 -12.918 -7.533 1.00 93.56 87 ASP A C 1
ATOM 645 O O . ASP A 1 87 ? -3.870 -12.148 -8.239 1.00 93.56 87 ASP A O 1
ATOM 649 N N . VAL A 1 88 ? -1.988 -13.312 -7.884 1.00 93.31 88 VAL A N 1
ATOM 650 C CA . VAL A 1 88 ? -1.322 -12.857 -9.117 1.00 93.31 88 VAL A CA 1
ATOM 651 C C . VAL A 1 88 ? -2.076 -13.267 -10.389 1.00 93.31 88 VAL A C 1
ATOM 653 O O . VAL A 1 88 ? -1.998 -12.577 -11.398 1.00 93.31 88 VAL A O 1
ATOM 656 N N . ASN A 1 89 ? -2.859 -14.345 -10.349 1.00 93.88 89 ASN A N 1
ATOM 657 C CA . ASN A 1 89 ? -3.650 -14.829 -11.479 1.00 93.88 89 ASN A CA 1
ATOM 658 C C . ASN A 1 89 ? -5.068 -14.231 -11.509 1.00 93.88 89 ASN A C 1
ATOM 660 O O . ASN A 1 89 ? -5.856 -14.564 -12.393 1.00 93.88 89 ASN A O 1
ATOM 664 N N . GLY A 1 90 ? -5.408 -13.352 -10.562 1.00 93.12 90 GLY A N 1
ATOM 665 C CA . GLY A 1 90 ? -6.717 -12.714 -10.467 1.00 93.12 90 GLY A CA 1
ATOM 666 C C . GLY A 1 90 ? -7.769 -13.524 -9.703 1.00 93.12 90 GLY A C 1
ATOM 667 O O . GLY A 1 90 ? -8.943 -13.145 -9.717 1.00 93.12 90 GLY A O 1
ATOM 668 N N . ASN A 1 91 ? -7.396 -14.611 -9.018 1.00 93.38 91 ASN A N 1
ATOM 669 C CA . ASN A 1 91 ? -8.340 -15.386 -8.215 1.00 93.38 91 ASN A CA 1
ATOM 670 C C . ASN A 1 91 ? -8.607 -14.712 -6.867 1.00 93.38 91 ASN A C 1
ATOM 672 O O . ASN A 1 91 ? -7.711 -14.190 -6.199 1.00 93.38 91 ASN A O 1
ATOM 676 N N . THR A 1 92 ? -9.858 -14.777 -6.418 1.00 92.81 92 THR A N 1
ATOM 677 C CA . THR A 1 92 ? -10.270 -14.220 -5.127 1.00 92.81 92 THR A CA 1
ATOM 678 C C . THR A 1 92 ? -9.683 -15.003 -3.960 1.00 92.81 92 THR A C 1
ATOM 680 O O . THR A 1 92 ? -9.777 -16.231 -3.922 1.00 92.81 92 THR A O 1
ATOM 683 N N . ILE A 1 93 ? -9.181 -14.290 -2.954 1.00 92.88 93 ILE A N 1
ATOM 684 C CA . ILE A 1 93 ? -8.666 -14.890 -1.722 1.00 92.88 93 ILE A CA 1
ATOM 685 C C . ILE A 1 93 ? -9.774 -14.889 -0.663 1.00 92.88 93 ILE A C 1
ATOM 687 O O . ILE A 1 93 ? -10.352 -13.848 -0.335 1.00 92.88 93 ILE A O 1
ATOM 691 N N . ALA A 1 94 ? -10.074 -16.064 -0.106 1.00 92.50 94 ALA A N 1
ATOM 692 C CA . ALA A 1 94 ? -11.068 -16.197 0.953 1.00 92.50 94 ALA A CA 1
ATOM 693 C C . ALA A 1 94 ? -10.687 -15.345 2.178 1.00 92.50 94 ALA A C 1
ATOM 695 O O . ALA A 1 94 ? -9.542 -15.353 2.622 1.00 92.50 94 ALA A O 1
ATOM 696 N N . GLY A 1 95 ? -11.653 -14.604 2.727 1.00 88.06 95 GLY A N 1
ATOM 697 C CA . GLY A 1 95 ? -11.432 -13.717 3.877 1.00 88.06 95 GLY A CA 1
ATOM 698 C C . GLY A 1 95 ? -10.895 -12.322 3.535 1.00 88.06 95 GLY A C 1
ATOM 699 O O . GLY A 1 95 ? -10.824 -11.482 4.427 1.00 88.06 95 GLY A O 1
ATOM 700 N N . LEU A 1 96 ? -10.578 -12.040 2.263 1.00 92.69 96 LEU A N 1
ATOM 701 C CA . LEU A 1 96 ? -10.196 -10.699 1.786 1.00 92.69 96 LEU A CA 1
ATOM 702 C C . LEU A 1 96 ? -11.319 -10.012 0.989 1.00 92.69 96 LEU A C 1
ATOM 704 O O . LEU A 1 96 ? -11.099 -8.996 0.328 1.00 92.69 96 LEU A O 1
ATOM 708 N N . ALA A 1 97 ? -12.541 -10.543 1.057 1.00 89.25 97 ALA A N 1
ATOM 709 C CA . ALA A 1 97 ? -13.701 -9.914 0.439 1.00 89.25 97 ALA A CA 1
ATOM 710 C C . ALA A 1 97 ? -13.940 -8.514 1.036 1.00 89.25 97 ALA A C 1
ATOM 712 O O . ALA A 1 97 ? -13.883 -8.327 2.251 1.00 89.25 97 ALA A O 1
ATOM 713 N N . GLY A 1 98 ? -14.201 -7.529 0.174 1.00 91.75 98 GLY A N 1
ATOM 714 C CA . GLY A 1 98 ? -14.425 -6.135 0.575 1.00 91.75 98 GLY A CA 1
ATOM 715 C C . GLY A 1 98 ? -13.157 -5.292 0.740 1.00 91.75 98 GLY A C 1
ATOM 716 O O . GLY A 1 98 ? -13.277 -4.089 0.960 1.00 91.75 98 GLY A O 1
ATOM 717 N N . TYR A 1 99 ? -11.964 -5.885 0.605 1.00 96.62 99 TYR A N 1
ATOM 718 C CA . TYR A 1 99 ? -10.718 -5.130 0.496 1.00 96.62 99 TYR A CA 1
ATOM 719 C C . TYR A 1 99 ? -10.445 -4.751 -0.959 1.00 96.62 99 TYR A C 1
ATOM 721 O O . TYR A 1 99 ? -10.479 -5.612 -1.842 1.00 96.62 99 TYR A O 1
ATOM 729 N N . THR A 1 100 ? -10.103 -3.488 -1.185 1.00 97.38 100 THR A N 1
ATOM 730 C CA . THR A 1 100 ? -9.713 -2.957 -2.496 1.00 97.38 100 THR A CA 1
ATOM 731 C C . THR A 1 100 ? -8.313 -2.375 -2.411 1.00 97.38 100 THR A C 1
ATOM 733 O O . THR A 1 100 ? -7.970 -1.724 -1.425 1.00 97.38 100 THR A O 1
ATOM 736 N N . VAL A 1 101 ? -7.514 -2.593 -3.452 1.00 98.12 101 VAL A N 1
ATOM 737 C CA . VAL A 1 101 ? -6.179 -2.021 -3.618 1.00 98.12 101 VAL A CA 1
ATOM 738 C C . VAL A 1 101 ? -6.188 -1.085 -4.812 1.00 98.12 101 VAL A C 1
ATOM 740 O O . VAL A 1 101 ? -6.605 -1.463 -5.906 1.00 98.12 101 VAL A O 1
ATOM 743 N N . GLN A 1 102 ? -5.698 0.125 -4.591 1.00 98.25 102 GLN A N 1
ATOM 744 C CA . GLN A 1 102 ? -5.444 1.122 -5.614 1.00 98.25 102 GLN A CA 1
ATOM 745 C C . GLN A 1 102 ? -3.954 1.431 -5.649 1.00 98.25 102 GLN A C 1
ATOM 747 O O . GLN A 1 102 ? -3.345 1.666 -4.603 1.00 98.25 102 GLN A O 1
ATOM 752 N N . VAL A 1 103 ? -3.371 1.446 -6.842 1.00 98.31 103 VAL A N 1
ATOM 753 C CA . VAL A 1 103 ? -1.962 1.770 -7.042 1.00 98.31 103 VAL A CA 1
ATOM 754 C C . VAL A 1 103 ? -1.825 2.899 -8.050 1.00 98.31 103 VAL A C 1
ATOM 756 O O . VAL A 1 103 ? -2.407 2.893 -9.135 1.00 98.31 103 VAL A O 1
ATOM 759 N N . THR A 1 104 ? -1.014 3.881 -7.683 1.00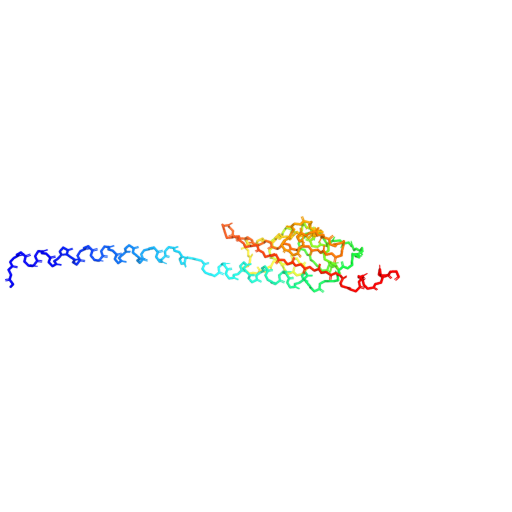 98.00 104 THR A N 1
ATOM 760 C CA . THR A 1 104 ? -0.562 4.940 -8.579 1.00 98.00 104 THR A CA 1
ATOM 761 C C . THR A 1 104 ? 0.954 4.905 -8.629 1.00 98.00 104 THR A C 1
ATOM 763 O O . THR A 1 104 ? 1.607 4.909 -7.585 1.00 98.00 104 THR A O 1
ATOM 766 N N . VAL A 1 105 ? 1.506 4.893 -9.840 1.00 96.56 105 VAL A N 1
ATOM 767 C CA . VAL A 1 105 ? 2.948 4.985 -10.074 1.00 96.56 105 VAL A CA 1
ATOM 768 C C . VAL A 1 105 ? 3.189 6.163 -10.999 1.00 96.56 105 VAL A C 1
ATOM 770 O O . VAL A 1 105 ? 2.764 6.162 -12.151 1.00 96.56 105 VAL A O 1
ATOM 773 N N . ILE A 1 106 ? 3.845 7.195 -10.481 1.00 94.31 106 ILE A N 1
ATOM 774 C CA . ILE A 1 106 ? 4.074 8.449 -11.202 1.00 94.31 106 ILE A CA 1
ATOM 775 C C . ILE A 1 106 ? 5.538 8.849 -11.138 1.00 94.31 106 ILE A C 1
ATOM 777 O O . ILE A 1 106 ? 6.269 8.473 -10.223 1.00 94.31 106 ILE A O 1
ATOM 781 N N . GLN A 1 107 ? 5.959 9.660 -12.105 1.00 92.44 107 GLN A N 1
ATOM 782 C CA . GLN A 1 107 ? 7.228 10.371 -12.006 1.00 92.44 107 GLN A CA 1
ATOM 783 C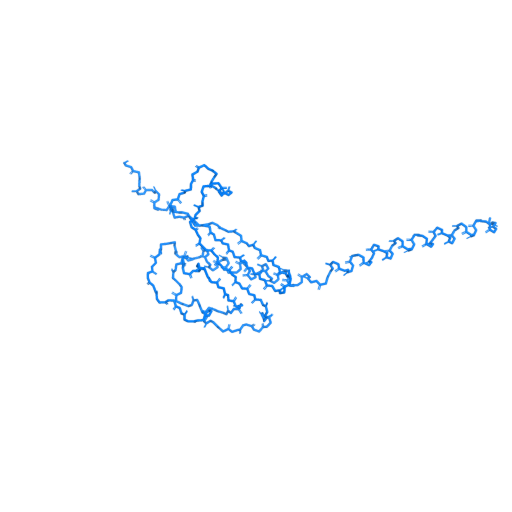 C . GLN A 1 107 ? 7.220 11.256 -10.763 1.00 92.44 107 GLN A C 1
ATOM 785 O O . GLN A 1 107 ? 6.235 11.943 -10.480 1.00 92.44 107 GLN A O 1
ATOM 790 N N . VAL A 1 108 ? 8.325 11.232 -10.023 1.00 90.19 108 VAL A N 1
ATOM 791 C CA . VAL A 1 108 ? 8.499 12.105 -8.863 1.00 90.19 108 VAL A CA 1
ATOM 792 C C . VAL A 1 108 ? 8.404 13.565 -9.307 1.00 90.19 108 VAL A C 1
ATOM 794 O O . VAL A 1 108 ? 9.031 13.969 -10.286 1.00 90.19 108 VAL A O 1
ATOM 797 N N . ALA A 1 109 ? 7.658 14.374 -8.556 1.00 85.75 109 ALA A N 1
ATOM 798 C CA . ALA A 1 109 ? 7.561 15.810 -8.783 1.00 85.75 109 ALA A CA 1
ATOM 799 C C . ALA A 1 109 ? 8.596 16.594 -7.958 1.00 85.75 109 ALA A C 1
ATOM 801 O O . ALA A 1 109 ? 9.031 16.174 -6.883 1.00 85.75 109 ALA A O 1
ATOM 802 N N . VAL A 1 110 ? 8.974 17.780 -8.446 1.00 84.31 110 VAL A N 1
ATOM 803 C CA . VAL A 1 110 ? 9.742 18.744 -7.643 1.00 84.31 110 VAL A CA 1
ATOM 804 C C . VAL A 1 110 ? 8.887 19.172 -6.450 1.00 84.31 110 VAL A C 1
ATOM 806 O O . VAL A 1 110 ? 7.710 19.488 -6.614 1.00 84.31 110 VAL A O 1
ATOM 809 N N . GLY A 1 111 ? 9.471 19.183 -5.253 1.00 82.25 111 GLY A N 1
ATOM 810 C CA . GLY A 1 111 ? 8.752 19.468 -4.011 1.00 82.25 111 GLY A CA 1
ATOM 811 C C . GLY A 1 111 ? 8.164 18.227 -3.331 1.00 82.25 111 GLY A C 1
ATOM 812 O O . GLY A 1 111 ? 7.588 18.357 -2.250 1.00 82.25 111 GLY A O 1
ATOM 813 N N . SER A 1 112 ? 8.338 17.025 -3.900 1.00 82.38 112 SER A N 1
ATOM 814 C CA . SER A 1 112 ? 8.076 15.772 -3.181 1.00 82.38 112 SER A CA 1
ATOM 815 C C . SER A 1 112 ? 9.007 15.641 -1.959 1.00 82.38 112 SER A C 1
ATOM 817 O O . SER A 1 112 ? 10.130 16.153 -1.990 1.00 82.38 112 SER A O 1
ATOM 819 N N . PRO A 1 113 ? 8.616 14.902 -0.898 1.00 81.19 113 PRO A N 1
ATOM 820 C CA . PRO A 1 113 ? 9.412 14.776 0.330 1.00 81.19 113 PRO A CA 1
ATOM 821 C C . PRO A 1 113 ? 10.859 14.305 0.120 1.00 81.19 113 PRO A C 1
ATOM 823 O O . PRO A 1 113 ? 11.748 14.712 0.861 1.00 81.19 113 PRO A O 1
ATOM 826 N N . MET A 1 114 ? 11.105 13.468 -0.894 1.00 77.75 114 MET A N 1
ATOM 827 C CA . MET A 1 114 ? 12.449 12.996 -1.249 1.00 77.75 114 MET A CA 1
ATOM 828 C C . MET A 1 114 ? 13.227 13.936 -2.185 1.00 77.75 114 MET A C 1
ATOM 830 O O . MET A 1 114 ? 14.440 13.793 -2.308 1.00 77.75 114 MET A O 1
ATOM 834 N N . PHE A 1 115 ? 12.562 14.880 -2.857 1.00 78.81 115 PHE A N 1
ATOM 835 C CA . PHE A 1 115 ? 13.126 15.658 -3.963 1.00 78.81 115 PHE A CA 1
ATOM 836 C C . PHE A 1 115 ? 12.628 17.108 -3.927 1.00 78.81 115 PHE A C 1
ATOM 838 O O . PHE A 1 115 ? 11.793 17.538 -4.721 1.00 78.81 115 PHE A O 1
ATOM 845 N N . ILE A 1 116 ? 13.157 17.876 -2.970 1.00 79.38 116 ILE A N 1
ATOM 846 C CA . ILE A 1 116 ? 12.664 19.226 -2.659 1.00 79.38 116 ILE A CA 1
ATOM 847 C C . ILE A 1 116 ? 13.011 20.276 -3.727 1.00 79.38 116 ILE A C 1
ATOM 849 O O . ILE A 1 116 ? 12.207 21.163 -3.993 1.00 79.38 116 ILE A O 1
ATOM 853 N N . ALA A 1 117 ? 14.192 20.176 -4.345 1.00 79.31 117 ALA A N 1
ATOM 854 C CA . ALA A 1 117 ? 14.724 21.198 -5.255 1.00 79.31 117 ALA A CA 1
ATOM 855 C C . ALA A 1 117 ? 14.757 20.757 -6.727 1.00 79.31 117 ALA A C 1
ATOM 857 O O . ALA A 1 117 ? 14.658 21.592 -7.621 1.00 79.31 117 ALA A O 1
ATOM 858 N N . ALA A 1 118 ? 14.898 19.456 -6.985 1.00 76.56 118 ALA A N 1
ATOM 859 C CA . ALA A 1 118 ? 14.932 18.884 -8.324 1.00 76.56 118 ALA A CA 1
ATOM 860 C C . ALA A 1 118 ? 14.454 17.432 -8.271 1.00 76.56 118 ALA A C 1
ATOM 862 O O . ALA A 1 118 ? 14.865 16.688 -7.380 1.00 76.56 118 ALA A O 1
ATOM 863 N N . ALA A 1 119 ? 13.620 17.035 -9.231 1.00 77.00 119 ALA A N 1
ATOM 864 C CA . ALA A 1 119 ? 13.163 15.663 -9.387 1.00 77.00 119 ALA A CA 1
ATOM 865 C C . ALA A 1 119 ? 13.894 15.009 -10.568 1.00 77.00 119 ALA A C 1
ATOM 867 O O . ALA A 1 119 ? 13.891 15.566 -11.669 1.00 77.00 119 ALA A O 1
ATOM 868 N N . PRO A 1 120 ? 14.559 13.863 -10.365 1.00 78.94 120 PRO A N 1
ATOM 869 C CA . PRO A 1 120 ? 15.247 13.177 -11.444 1.00 78.94 120 PRO A CA 1
ATOM 870 C C . PRO A 1 120 ? 14.234 12.466 -12.349 1.00 78.94 120 PRO A C 1
ATOM 872 O O . PRO A 1 120 ? 13.283 11.861 -11.866 1.00 78.94 120 PRO A O 1
ATOM 875 N N . ALA A 1 121 ? 14.508 12.434 -13.656 1.00 79.62 121 ALA A N 1
ATOM 876 C CA . ALA A 1 121 ? 13.707 11.684 -14.637 1.00 79.62 121 ALA A CA 1
ATOM 877 C C . ALA A 1 121 ? 13.706 10.155 -14.404 1.00 79.62 121 ALA A C 1
ATOM 879 O O . ALA A 1 121 ? 12.941 9.417 -15.014 1.00 79.62 121 ALA A O 1
ATOM 880 N N . ASN A 1 122 ? 14.594 9.682 -13.527 1.00 87.06 122 ASN A N 1
ATOM 881 C CA . ASN A 1 122 ? 14.824 8.280 -13.198 1.00 87.06 122 ASN A CA 1
ATOM 882 C C . ASN A 1 122 ? 14.326 7.930 -11.785 1.00 87.06 122 ASN A C 1
ATOM 884 O O . ASN A 1 122 ? 14.919 7.075 -11.124 1.00 87.06 122 ASN A O 1
ATOM 888 N N . ALA A 1 123 ? 13.279 8.601 -11.295 1.00 90.12 123 ALA A N 1
ATOM 889 C CA . ALA A 1 123 ? 12.635 8.264 -10.030 1.00 90.12 123 ALA A CA 1
ATOM 890 C C . ALA A 1 123 ? 11.113 8.215 -10.156 1.00 90.12 123 ALA A C 1
ATOM 892 O O . ALA A 1 123 ? 10.483 9.124 -10.693 1.00 90.12 123 ALA A O 1
ATOM 893 N N . LEU A 1 124 ? 10.532 7.166 -9.583 1.00 93.06 124 LEU A N 1
ATOM 894 C CA . LEU A 1 124 ? 9.094 6.953 -9.512 1.00 93.06 124 LEU A CA 1
ATOM 895 C C . LEU A 1 124 ? 8.635 6.996 -8.054 1.00 93.06 124 LEU A C 1
ATOM 897 O O . LEU A 1 124 ? 9.282 6.417 -7.176 1.00 93.06 124 LEU A O 1
ATOM 901 N N . GLU A 1 125 ? 7.518 7.675 -7.811 1.00 94.19 125 GLU A N 1
ATOM 902 C CA . GLU A 1 125 ? 6.744 7.596 -6.575 1.00 94.19 125 GLU A CA 1
ATOM 903 C C . GLU A 1 125 ? 5.630 6.567 -6.761 1.00 94.19 125 GLU A C 1
ATOM 905 O O . GLU A 1 125 ? 4.898 6.587 -7.752 1.00 94.19 125 GLU A O 1
ATOM 910 N N . ILE A 1 126 ? 5.526 5.660 -5.798 1.00 96.69 126 ILE A N 1
ATOM 911 C CA . ILE A 1 126 ? 4.545 4.583 -5.751 1.00 96.69 126 ILE A CA 1
ATOM 912 C C . ILE A 1 126 ? 3.633 4.872 -4.566 1.00 96.69 126 ILE A C 1
ATOM 914 O O . ILE A 1 126 ? 4.102 4.966 -3.430 1.00 96.69 126 ILE A O 1
ATOM 918 N N . ASN A 1 127 ? 2.335 4.983 -4.816 1.00 97.31 127 ASN A N 1
ATOM 919 C CA . ASN A 1 127 ? 1.324 5.084 -3.774 1.00 97.31 127 ASN A CA 1
ATOM 920 C C . ASN A 1 127 ? 0.415 3.858 -3.832 1.00 97.31 127 ASN A C 1
ATOM 922 O O . ASN A 1 127 ? -0.245 3.631 -4.844 1.00 97.31 127 ASN A O 1
ATOM 926 N N . VAL A 1 128 ? 0.382 3.094 -2.744 1.00 98.44 128 VAL A N 1
ATOM 927 C CA . VAL A 1 128 ? -0.505 1.946 -2.554 1.00 98.44 128 VAL A CA 1
ATOM 928 C C . VAL A 1 128 ? -1.553 2.328 -1.521 1.00 98.44 128 VAL A C 1
ATOM 930 O O . VAL A 1 128 ? -1.238 2.537 -0.349 1.00 98.44 128 VAL A O 1
ATOM 933 N N . GLN A 1 129 ? -2.806 2.402 -1.946 1.00 98.44 129 GLN A N 1
ATOM 934 C CA . GLN A 1 129 ? -3.949 2.608 -1.072 1.00 98.44 129 GLN A CA 1
ATOM 935 C C . GLN A 1 129 ? -4.720 1.303 -0.919 1.00 98.44 129 GLN A C 1
ATOM 937 O O . GLN A 1 129 ? -5.122 0.701 -1.910 1.00 98.44 129 GLN A O 1
ATOM 942 N N . VAL A 1 130 ? -4.985 0.901 0.319 1.00 98.19 130 VAL A N 1
ATOM 943 C CA . VAL A 1 130 ? -5.863 -0.228 0.630 1.00 98.19 130 VAL A CA 1
ATOM 944 C C . VAL A 1 130 ? -7.052 0.273 1.427 1.00 98.19 130 VAL A C 1
ATOM 946 O O . VAL A 1 130 ? -6.883 1.029 2.386 1.00 98.19 130 VAL A O 1
ATOM 949 N N . SER A 1 131 ? -8.252 -0.147 1.038 1.00 96.94 131 SER A N 1
ATOM 950 C CA . SER A 1 131 ? -9.484 0.217 1.728 1.00 96.94 131 SER A CA 1
ATOM 951 C C . SER A 1 131 ? -10.366 -0.988 2.032 1.00 96.94 131 SER A C 1
ATOM 953 O O . SER A 1 131 ? -10.423 -1.943 1.262 1.00 96.94 131 SER A O 1
ATOM 955 N N . ASN A 1 132 ? -11.057 -0.931 3.169 1.00 95.12 132 ASN A N 1
ATOM 956 C CA . ASN A 1 132 ? -12.143 -1.829 3.551 1.00 95.12 132 ASN A CA 1
ATOM 957 C C . ASN A 1 132 ? -13.190 -1.008 4.323 1.00 95.12 132 ASN A C 1
ATOM 959 O O . ASN A 1 132 ? -12.938 -0.556 5.442 1.00 95.12 132 ASN A O 1
ATOM 963 N N . GLY A 1 133 ? -14.336 -0.732 3.694 1.00 90.75 133 GLY A N 1
ATOM 964 C CA . GLY A 1 133 ? -15.349 0.163 4.261 1.00 90.75 133 GLY A CA 1
ATOM 965 C C . GLY A 1 133 ? -14.778 1.552 4.580 1.00 90.75 133 GLY A C 1
ATOM 966 O O . GLY A 1 133 ? -14.320 2.262 3.688 1.00 90.75 133 GLY A O 1
ATOM 967 N N . THR A 1 134 ? -14.800 1.943 5.857 1.00 89.38 134 THR A N 1
ATOM 968 C CA . THR A 1 134 ? -14.246 3.221 6.344 1.00 89.38 134 THR A CA 1
ATOM 969 C C . THR A 1 134 ? -12.751 3.169 6.661 1.00 89.38 134 THR A C 1
ATOM 971 O O . THR A 1 134 ? -12.146 4.211 6.914 1.00 89.38 134 THR A O 1
ATOM 974 N N . HIS A 1 135 ? -12.141 1.983 6.681 1.00 92.38 135 HIS A N 1
ATOM 975 C CA . HIS A 1 135 ? -10.717 1.821 6.953 1.00 92.38 135 HIS A CA 1
ATOM 976 C C . HIS A 1 135 ? -9.929 2.043 5.668 1.00 92.38 135 HIS A C 1
ATOM 978 O O . HIS A 1 135 ? -10.088 1.291 4.710 1.00 92.38 135 HIS A O 1
ATOM 984 N N . ILE A 1 136 ? -9.081 3.071 5.647 1.00 95.31 136 ILE A N 1
ATOM 985 C CA . ILE A 1 136 ? -8.224 3.406 4.507 1.00 95.31 136 ILE A CA 1
ATOM 986 C C . ILE A 1 136 ? -6.791 3.543 5.009 1.00 95.31 136 ILE A C 1
ATOM 988 O O . ILE A 1 136 ? -6.528 4.269 5.969 1.00 95.31 136 ILE A O 1
ATOM 992 N N . PHE A 1 137 ? -5.861 2.874 4.337 1.00 96.94 137 PHE A N 1
ATOM 993 C CA . PHE A 1 137 ? -4.431 2.978 4.591 1.00 96.94 137 PHE A CA 1
ATOM 994 C C . PHE A 1 137 ? -3.701 3.335 3.296 1.00 96.94 137 PHE A C 1
ATOM 996 O O . PHE A 1 137 ? -3.972 2.744 2.255 1.00 96.94 137 PHE A O 1
ATOM 1003 N N . ASN A 1 138 ? -2.791 4.310 3.360 1.00 97.44 138 ASN A N 1
ATOM 1004 C CA . ASN A 1 138 ? -1.961 4.728 2.231 1.00 97.44 138 ASN A CA 1
ATOM 1005 C C . ASN A 1 138 ? -0.493 4.501 2.581 1.00 97.44 138 ASN A C 1
ATOM 1007 O O . ASN A 1 138 ? -0.004 5.039 3.577 1.00 97.44 138 ASN A O 1
ATOM 1011 N N . LEU A 1 139 ? 0.207 3.757 1.734 1.00 97.44 139 LEU A N 1
ATOM 1012 C CA . LEU A 1 139 ? 1.632 3.504 1.839 1.00 97.44 139 LEU A CA 1
ATOM 1013 C C . LEU A 1 139 ? 2.334 4.118 0.629 1.00 97.44 139 LEU A C 1
ATOM 1015 O O . LEU A 1 139 ? 2.017 3.796 -0.515 1.00 97.44 139 LEU A O 1
ATOM 1019 N N . ARG A 1 140 ? 3.299 5.004 0.889 1.00 94.88 140 ARG A N 1
ATOM 1020 C CA . ARG A 1 140 ? 4.118 5.645 -0.146 1.00 94.88 140 ARG A CA 1
ATOM 1021 C C . ARG A 1 140 ? 5.527 5.078 -0.147 1.00 94.88 140 ARG A C 1
ATOM 1023 O O . ARG A 1 140 ? 6.127 4.916 0.913 1.00 94.88 140 ARG A O 1
ATOM 1030 N N . GLY A 1 141 ? 6.046 4.824 -1.338 1.00 93.88 141 GLY A N 1
ATOM 1031 C CA . GLY A 1 141 ? 7.408 4.370 -1.577 1.00 93.88 141 GLY A CA 1
ATOM 1032 C C . GLY A 1 141 ? 8.006 5.053 -2.801 1.00 93.88 141 GLY A C 1
ATOM 1033 O O . GLY A 1 141 ? 7.296 5.644 -3.611 1.00 93.88 141 GLY A O 1
ATOM 1034 N N . TRP A 1 142 ? 9.323 4.954 -2.944 1.00 92.25 142 TRP A N 1
ATOM 1035 C CA . TRP A 1 142 ? 10.047 5.507 -4.085 1.00 92.25 142 TRP A CA 1
ATOM 1036 C C . TRP A 1 142 ? 11.009 4.469 -4.649 1.00 92.25 142 TRP A C 1
ATOM 1038 O O . TRP A 1 142 ? 11.639 3.717 -3.905 1.00 92.25 142 TRP A O 1
ATOM 1048 N N . ARG A 1 143 ? 11.151 4.453 -5.973 1.00 91.56 143 ARG A N 1
ATOM 1049 C CA . ARG A 1 143 ? 12.162 3.666 -6.686 1.00 91.56 143 ARG A CA 1
ATOM 1050 C C . ARG A 1 143 ? 12.978 4.599 -7.564 1.00 91.56 143 ARG A C 1
ATOM 1052 O O . ARG A 1 143 ? 12.421 5.471 -8.224 1.00 91.56 143 ARG A O 1
ATOM 1059 N N . THR A 1 144 ? 14.291 4.403 -7.588 1.00 89.25 144 THR A N 1
ATOM 1060 C CA . THR A 1 144 ? 15.206 5.142 -8.461 1.00 89.25 144 THR A CA 1
ATOM 1061 C C . THR A 1 144 ? 15.989 4.177 -9.342 1.00 89.25 144 THR A C 1
ATOM 1063 O O . THR A 1 144 ? 16.319 3.064 -8.927 1.00 89.25 144 THR A O 1
ATOM 1066 N N . ASN A 1 145 ? 16.305 4.597 -10.565 1.00 87.75 145 ASN A N 1
ATOM 1067 C CA . ASN A 1 145 ? 17.204 3.864 -11.450 1.00 87.75 145 ASN A CA 1
ATOM 1068 C C . ASN A 1 145 ? 18.640 4.383 -11.291 1.00 87.75 145 ASN A C 1
ATOM 1070 O O . ASN A 1 145 ? 19.116 5.197 -12.083 1.00 87.75 145 ASN A O 1
ATOM 1074 N N . PHE A 1 146 ? 19.318 3.941 -10.228 1.00 68.44 146 PHE A N 1
ATOM 1075 C CA . PHE A 1 146 ? 20.652 4.430 -9.856 1.00 68.44 146 PHE A CA 1
ATOM 1076 C C . PHE A 1 146 ? 21.718 4.180 -10.944 1.00 68.44 146 PHE A C 1
ATOM 1078 O O . PHE A 1 146 ? 22.579 5.027 -11.168 1.00 68.44 146 PHE A O 1
ATOM 1085 N N . GLY A 1 147 ? 21.635 3.061 -11.673 1.00 59.53 147 GLY A N 1
ATOM 1086 C CA . GLY A 1 147 ? 22.616 2.698 -12.706 1.00 59.53 147 GLY A CA 1
ATOM 1087 C C . GLY A 1 147 ? 22.569 3.577 -13.961 1.00 59.53 147 GLY A C 1
ATOM 1088 O O . GLY A 1 147 ? 23.602 3.824 -14.577 1.00 59.53 147 GLY A O 1
ATOM 1089 N N . ALA A 1 148 ? 21.399 4.119 -14.314 1.00 58.91 148 ALA A N 1
ATOM 1090 C CA . ALA A 1 148 ? 21.264 5.027 -15.457 1.00 58.91 148 ALA A CA 1
ATOM 1091 C C . ALA A 1 148 ? 21.928 6.396 -15.220 1.00 58.91 148 ALA A C 1
ATOM 1093 O O . ALA A 1 148 ? 22.291 7.080 -16.173 1.00 58.91 148 ALA A O 1
ATOM 1094 N N . PHE A 1 149 ? 22.119 6.799 -13.959 1.00 54.97 149 PHE A N 1
ATOM 1095 C CA . PHE A 1 149 ? 22.744 8.077 -13.619 1.00 54.97 149 PHE A CA 1
ATOM 1096 C C . PHE A 1 149 ? 24.263 8.091 -13.880 1.00 54.97 149 PHE A C 1
ATOM 1098 O O . PHE A 1 149 ? 24.811 9.139 -14.206 1.00 54.97 149 PHE A O 1
ATOM 1105 N N . GLN A 1 150 ? 24.949 6.942 -13.804 1.00 53.66 150 GLN A N 1
ATOM 1106 C CA . GLN A 1 150 ? 26.408 6.862 -14.000 1.00 53.66 150 GLN A CA 1
ATOM 1107 C C . GLN A 1 150 ? 26.854 6.867 -15.471 1.00 53.66 150 GLN A C 1
ATOM 1109 O O . GLN A 1 150 ? 28.030 7.087 -15.739 1.00 53.66 150 GLN A O 1
ATOM 1114 N N . LEU A 1 151 ? 25.946 6.638 -16.424 1.00 53.16 151 LEU A N 1
ATOM 1115 C CA . LEU A 1 151 ? 26.257 6.649 -17.862 1.00 53.16 151 LEU A CA 1
ATOM 1116 C C . LEU A 1 151 ? 25.998 8.014 -18.525 1.00 53.16 151 LEU A C 1
ATOM 1118 O O . LEU A 1 151 ? 26.223 8.163 -19.722 1.00 53.16 151 LEU A O 1
ATOM 1122 N N . ALA A 1 152 ? 25.522 9.000 -17.758 1.00 50.12 152 ALA A N 1
ATOM 1123 C CA . ALA A 1 152 ? 25.169 10.336 -18.240 1.00 50.12 152 ALA A CA 1
ATOM 1124 C C . ALA A 1 152 ? 26.138 11.442 -17.768 1.00 50.12 152 ALA A C 1
ATOM 1126 O O . ALA A 1 152 ? 25.816 12.624 -17.887 1.00 50.12 152 ALA A O 1
ATOM 1127 N N . SER A 1 153 ? 27.313 11.090 -17.233 1.00 47.12 153 SER A N 1
ATOM 1128 C CA . SER A 1 153 ? 28.396 12.057 -17.014 1.00 47.12 153 SER A CA 1
ATOM 1129 C C . SER A 1 153 ? 29.226 12.224 -18.300 1.00 47.12 153 SER A C 1
ATOM 1131 O O . SER A 1 153 ? 29.640 11.198 -18.844 1.00 47.12 153 SER A O 1
ATOM 1133 N N . PRO A 1 154 ? 29.457 13.460 -18.785 1.00 54.59 154 PRO A N 1
ATOM 1134 C CA . PRO A 1 154 ? 30.306 13.733 -19.947 1.00 54.59 154 PRO A CA 1
ATOM 1135 C C . PRO A 1 154 ? 31.781 13.385 -19.714 1.00 54.59 154 PRO A C 1
ATOM 1137 O O . PRO A 1 154 ? 32.227 13.423 -18.542 1.00 54.59 154 PRO A O 1
#

Radius of gyration: 25.87 Å; chains: 1; bounding box: 55×37×86 Å

Foldseek 3Di:
DDPVVVVVVVVVVVVVVVVVVVVVVVVVVVPPPPPVLVVLVVLQVVVVVVLQPAAADDDDDDQDPAQAQLGPHHNCSLAARWHQDDPNGRHDDPPSPQKIKHKHKAQDDACPPVHPHDGDPFKIKIWIWIDHVPDIDIDIDMDGPVVVVVVPDD

pLDDT: mean 88.82, std 11.47, range [47.12, 98.44]

Sequence (154 aa):
MTLVELVVAMVIIGVSLAGVLTAFSNASTTSTDPMVIKQVTAIAEGMMEEIQRMPFAAQSNDLPANCARDTYNDLQDYNGYNCPVVDVNGNTIAGLAGYTVQVTVIQVAVGSPMFIAAAPANALEINVQVSNGTHIFNLRGWRTNFGAFQLASP

Secondary structure (DSSP, 8-state):
--HHHHHHHHHHHHHHHHHHHHHHHHHHHTTS-HHHHHHHHHHHHHHHHHHHHS-SS-----PPSTT--TT--SSGGGTT-EEESB-TTSPBPTT-TTEEEEEEEEEPPTTBTTBSS---TTEEEEEEEEEETTEEEEEEEEEE-HHHHTT---